Protein AF-A0A7X5KT30-F1 (afdb_monomer)

Sequence (93 aa):
MALELTDVKNFLRCEHDEDDELIKIYMSSAEEYVKSACGDSVNLETAKAKTLLLMLISDYYENRTAYGQGSYSHNITSMITQLRLETEMEVDE

Solvent-accessible surface area (backbone atoms only — not comparable to full-atom values): 5534 Å² total; per-residue (Å²): 123,74,67,55,71,66,61,52,28,61,73,69,69,50,90,64,72,89,53,50,68,60,51,52,50,37,51,51,52,30,54,51,50,51,31,74,71,35,38,88,82,50,70,46,78,39,73,67,40,43,51,50,41,53,54,46,29,47,50,55,66,73,55,77,52,96,85,65,95,60,77,74,56,69,66,59,56,51,51,50,53,50,52,22,54,55,35,53,57,64,72,78,109

Structure (mmCIF, N/CA/C/O backbone):
data_AF-A0A7X5KT30-F1
#
_entry.id   AF-A0A7X5KT30-F1
#
loop_
_atom_site.group_PDB
_atom_site.id
_atom_site.type_symbol
_atom_site.label_atom_id
_atom_site.label_alt_id
_atom_site.label_comp_id
_atom_site.label_asym_id
_atom_site.label_entity_id
_atom_site.label_seq_id
_atom_site.pdbx_PDB_ins_code
_atom_site.Cartn_x
_atom_site.Cartn_y
_atom_site.Cartn_z
_atom_site.occupancy
_atom_site.B_iso_or_equiv
_atom_site.auth_seq_id
_atom_site.auth_comp_id
_atom_site.auth_asym_id
_atom_site.auth_atom_id
_atom_site.pdbx_PDB_model_num
ATOM 1 N N . MET A 1 1 ? 9.111 -4.412 2.970 1.00 64.06 1 MET A N 1
ATOM 2 C CA . MET A 1 1 ? 7.860 -3.728 2.609 1.00 64.06 1 MET A CA 1
ATOM 3 C C . MET A 1 1 ? 8.204 -2.272 2.430 1.00 64.06 1 MET A C 1
ATOM 5 O O . MET A 1 1 ? 9.016 -1.776 3.201 1.00 64.06 1 MET A O 1
ATOM 9 N N . ALA A 1 2 ? 7.640 -1.617 1.424 1.00 80.62 2 ALA A N 1
ATOM 10 C CA . ALA A 1 2 ? 7.936 -0.204 1.166 1.00 80.62 2 ALA A CA 1
ATOM 11 C C . ALA A 1 2 ? 7.275 0.754 2.176 1.00 80.62 2 ALA A C 1
ATOM 13 O O . ALA A 1 2 ? 7.647 1.928 2.279 1.00 80.62 2 ALA A O 1
ATOM 14 N N . LEU A 1 3 ? 6.281 0.250 2.910 1.00 91.06 3 LEU A N 1
ATOM 15 C CA . LEU A 1 3 ? 5.514 0.951 3.933 1.00 91.06 3 LEU A CA 1
ATOM 16 C C . LEU A 1 3 ? 5.557 0.161 5.241 1.00 91.06 3 LEU A C 1
ATOM 18 O O . LEU A 1 3 ? 5.475 -1.069 5.221 1.00 91.06 3 LEU A O 1
ATOM 22 N N . GLU A 1 4 ? 5.615 0.868 6.368 1.00 94.81 4 GLU A N 1
ATOM 23 C CA . GLU A 1 4 ? 5.423 0.267 7.686 1.00 94.81 4 GLU A CA 1
ATOM 24 C C . GLU A 1 4 ? 3.934 0.235 8.050 1.00 94.81 4 GLU A C 1
ATOM 26 O O . GLU A 1 4 ? 3.150 1.087 7.624 1.00 94.81 4 GLU A O 1
ATOM 31 N N . LEU A 1 5 ? 3.531 -0.723 8.893 1.00 94.56 5 LEU A N 1
ATOM 32 C CA . LEU A 1 5 ? 2.138 -0.846 9.345 1.00 94.56 5 LEU A CA 1
ATOM 33 C C . LEU A 1 5 ? 1.621 0.463 9.961 1.00 94.56 5 LEU A C 1
ATOM 35 O O . LEU A 1 5 ? 0.498 0.877 9.687 1.00 94.56 5 LEU A O 1
ATOM 39 N N . THR A 1 6 ? 2.453 1.138 10.755 1.00 94.62 6 THR A N 1
ATOM 40 C CA . THR A 1 6 ? 2.118 2.417 11.391 1.00 94.62 6 THR A CA 1
ATOM 41 C C . THR A 1 6 ? 1.793 3.505 10.366 1.00 94.62 6 THR A C 1
ATOM 43 O O . THR A 1 6 ? 0.848 4.264 10.569 1.00 94.62 6 THR A O 1
ATOM 46 N N . ASP A 1 7 ? 2.522 3.568 9.248 1.00 93.62 7 ASP A N 1
ATOM 47 C CA . ASP A 1 7 ? 2.280 4.560 8.191 1.00 93.62 7 ASP A CA 1
ATOM 48 C C . ASP A 1 7 ? 0.910 4.343 7.546 1.00 93.62 7 ASP A C 1
ATOM 50 O O . ASP A 1 7 ? 0.143 5.284 7.333 1.00 93.62 7 ASP A O 1
ATOM 54 N N . VAL A 1 8 ? 0.580 3.076 7.294 1.00 95.56 8 VAL A N 1
ATOM 55 C CA . VAL A 1 8 ? -0.699 2.670 6.711 1.00 95.56 8 VAL A CA 1
ATOM 56 C C . VAL A 1 8 ? -1.847 2.933 7.683 1.00 95.56 8 VAL A C 1
ATOM 58 O O . VAL A 1 8 ? -2.854 3.518 7.293 1.00 95.56 8 VAL A O 1
ATOM 61 N N . LYS A 1 9 ? -1.694 2.584 8.965 1.00 95.25 9 LYS A N 1
ATOM 62 C CA . LYS A 1 9 ? -2.701 2.860 10.004 1.00 95.25 9 LYS A CA 1
ATOM 63 C C . LYS A 1 9 ? -2.973 4.353 10.156 1.00 95.25 9 LYS A C 1
ATOM 65 O O . LYS A 1 9 ? -4.134 4.755 10.217 1.00 95.25 9 LYS A O 1
ATOM 70 N N . ASN A 1 10 ? -1.924 5.175 10.136 1.00 94.94 10 ASN A N 1
ATOM 71 C CA . ASN A 1 10 ? -2.051 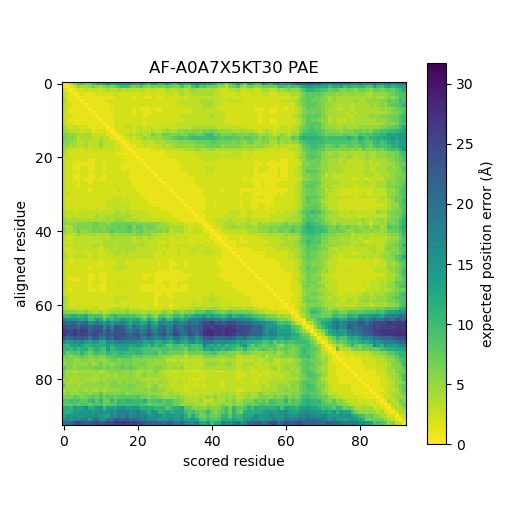6.631 10.164 1.00 94.94 10 ASN A CA 1
ATOM 72 C C . ASN A 1 10 ? -2.830 7.156 8.951 1.00 94.94 10 ASN A C 1
ATOM 74 O O . ASN A 1 10 ? -3.689 8.025 9.100 1.00 94.94 10 ASN A O 1
ATOM 78 N N . PHE A 1 11 ? -2.567 6.611 7.759 1.00 94.81 11 PHE A N 1
ATOM 79 C CA . PHE A 1 11 ? -3.290 6.976 6.541 1.00 94.81 11 PHE A CA 1
ATOM 80 C C . PHE A 1 11 ? -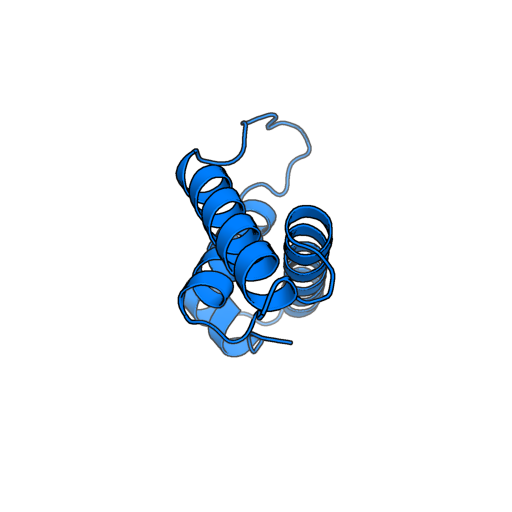4.776 6.590 6.607 1.00 94.81 11 PHE A C 1
ATOM 82 O O . PHE A 1 11 ? -5.638 7.416 6.313 1.00 94.81 11 PHE A O 1
ATOM 89 N N . LEU A 1 12 ? -5.074 5.370 7.067 1.00 93.62 12 LEU A N 1
ATOM 90 C CA . LEU A 1 1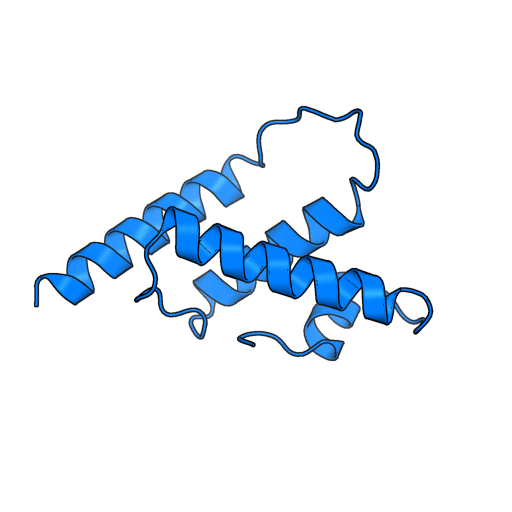2 ? -6.436 4.847 7.238 1.00 93.62 12 LEU A CA 1
ATOM 91 C C . LEU A 1 12 ? -7.181 5.454 8.437 1.00 93.62 12 LEU A C 1
ATOM 93 O O . LEU A 1 12 ? -8.369 5.189 8.613 1.00 93.62 12 LEU A O 1
ATOM 97 N N . ARG A 1 13 ? -6.496 6.243 9.278 1.00 92.94 13 ARG A N 1
ATOM 98 C CA . ARG A 1 13 ? -7.002 6.740 10.570 1.00 92.94 13 ARG A CA 1
ATOM 99 C C . ARG A 1 13 ? -7.497 5.603 11.477 1.00 92.94 13 ARG A C 1
ATOM 101 O O . ARG A 1 13 ? -8.497 5.749 12.175 1.00 92.94 13 ARG A O 1
ATOM 108 N N . CYS A 1 14 ? -6.798 4.468 11.444 1.00 91.81 14 CYS A N 1
ATOM 109 C CA . CYS A 1 14 ? -7.091 3.300 12.267 1.00 91.81 14 CYS A CA 1
ATOM 110 C C . CYS A 1 14 ? -6.244 3.338 13.547 1.00 91.81 14 CYS A C 1
ATOM 112 O O . CYS A 1 14 ? -5.031 3.135 13.507 1.00 91.81 14 CYS A O 1
ATOM 114 N N . GLU A 1 15 ? -6.885 3.609 14.685 1.00 88.06 15 GLU A N 1
ATOM 115 C CA . GLU A 1 15 ? -6.217 3.729 15.992 1.00 88.06 15 GLU A CA 1
ATOM 116 C C . GLU A 1 15 ? -6.152 2.403 16.766 1.00 88.06 15 GLU A C 1
ATOM 118 O O . GLU A 1 15 ? -5.532 2.337 17.825 1.00 88.06 15 GLU A O 1
ATOM 123 N N . HIS A 1 16 ? -6.825 1.356 16.285 1.00 88.50 16 HIS A N 1
ATOM 124 C CA . HIS A 1 16 ? -6.991 0.086 16.996 1.00 88.50 16 HIS A CA 1
ATOM 125 C C . HIS A 1 16 ? -6.175 -1.016 16.320 1.00 88.50 16 HIS A C 1
ATOM 127 O O . HIS A 1 16 ? -5.895 -0.941 15.125 1.00 88.50 16 HIS A O 1
ATOM 133 N N . ASP A 1 17 ? -5.790 -2.043 17.075 1.00 93.25 17 ASP A N 1
ATOM 134 C CA . ASP A 1 17 ? -4.930 -3.129 16.572 1.00 93.25 17 ASP A CA 1
ATOM 135 C C . ASP A 1 17 ? -5.725 -4.340 16.050 1.00 93.25 17 ASP A C 1
ATOM 137 O O . ASP A 1 17 ? -5.149 -5.285 15.518 1.00 93.25 17 ASP A O 1
ATOM 141 N N . GLU A 1 18 ? -7.057 -4.321 16.167 1.00 92.12 18 GLU A N 1
ATOM 142 C CA . GLU A 1 18 ? -7.935 -5.432 15.758 1.00 92.12 18 GLU A CA 1
ATOM 143 C C . GLU A 1 18 ? -7.824 -5.763 14.262 1.00 92.12 18 GLU A C 1
ATOM 145 O O . GLU A 1 18 ? -7.938 -6.923 13.870 1.00 92.12 18 GLU A O 1
ATOM 150 N N . ASP A 1 19 ? -7.558 -4.751 13.435 1.00 90.94 19 ASP A N 1
ATOM 151 C CA . ASP A 1 19 ? -7.432 -4.888 11.984 1.00 90.94 19 ASP A CA 1
ATOM 152 C C . ASP A 1 19 ? -5.968 -5.059 11.517 1.00 90.94 19 ASP A C 1
ATOM 154 O O .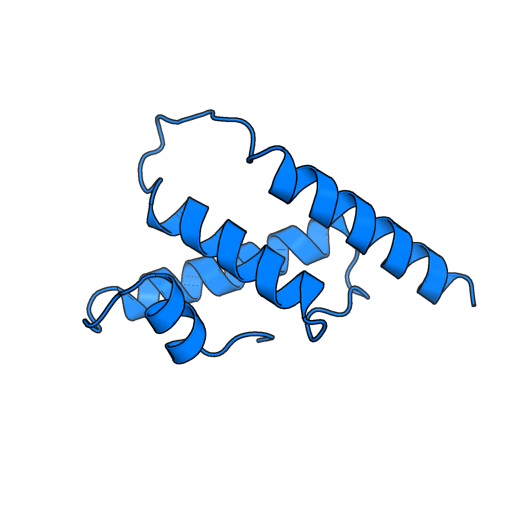 ASP A 1 19 ? -5.717 -5.119 10.315 1.00 90.94 19 ASP A O 1
ATOM 158 N N . ASP A 1 20 ? -4.981 -5.170 12.416 1.00 94.94 20 ASP A N 1
ATOM 159 C CA . ASP A 1 20 ? -3.554 -5.199 12.047 1.00 94.94 20 ASP A CA 1
ATOM 160 C C . ASP A 1 20 ? -3.196 -6.336 11.084 1.00 94.94 20 ASP A C 1
ATOM 162 O O . ASP A 1 20 ? -2.447 -6.140 10.123 1.00 94.94 20 ASP A O 1
ATOM 166 N N . GLU A 1 21 ? -3.714 -7.539 11.332 1.00 94.88 21 GLU A N 1
ATOM 167 C CA . GLU A 1 21 ? -3.474 -8.692 10.459 1.00 94.88 21 GLU A CA 1
ATOM 168 C C . GLU A 1 21 ? -4.117 -8.493 9.085 1.00 94.88 21 GLU A C 1
ATOM 170 O O . GLU A 1 21 ? -3.499 -8.785 8.060 1.00 94.88 21 GLU A O 1
ATOM 175 N N . LEU A 1 22 ? -5.322 -7.924 9.054 1.00 92.88 22 LEU A N 1
ATOM 176 C CA . LEU A 1 22 ? -6.032 -7.624 7.817 1.00 92.88 22 LEU A CA 1
ATOM 177 C C . LEU A 1 22 ? -5.296 -6.555 6.996 1.00 92.88 22 LEU A C 1
ATOM 179 O O . LEU A 1 22 ? -5.107 -6.716 5.791 1.00 92.88 22 LEU A O 1
ATOM 183 N N . ILE A 1 23 ? -4.819 -5.495 7.649 1.00 94.62 23 ILE A N 1
ATOM 184 C CA . ILE A 1 23 ? -4.049 -4.427 7.006 1.00 94.62 23 ILE A CA 1
ATOM 185 C C . ILE A 1 23 ? -2.749 -4.988 6.416 1.00 94.62 23 ILE A C 1
ATOM 187 O O . ILE A 1 23 ? -2.413 -4.660 5.279 1.00 94.62 23 ILE A O 1
ATOM 191 N N . LYS A 1 24 ? -2.048 -5.892 7.115 1.00 95.38 24 LYS A N 1
ATOM 192 C CA . LYS A 1 24 ? -0.841 -6.557 6.581 1.00 95.38 24 LYS A CA 1
ATOM 193 C C . LYS A 1 24 ? -1.123 -7.392 5.330 1.00 95.38 24 LYS A C 1
ATOM 195 O O . LYS A 1 24 ? -0.295 -7.420 4.415 1.00 95.38 24 LYS A O 1
ATOM 200 N N . ILE A 1 25 ? -2.280 -8.055 5.271 1.00 94.69 25 ILE A N 1
ATOM 201 C CA . ILE A 1 25 ? -2.715 -8.786 4.073 1.00 94.69 25 ILE A CA 1
ATOM 202 C C . ILE A 1 25 ? -2.902 -7.802 2.913 1.00 94.69 25 ILE A C 1
ATOM 204 O O . ILE A 1 25 ? -2.337 -8.013 1.844 1.00 94.69 25 ILE A O 1
ATOM 208 N N . TYR A 1 26 ? -3.599 -6.684 3.135 1.00 94.00 26 TYR A N 1
ATOM 209 C CA . TYR A 1 26 ? -3.803 -5.665 2.101 1.00 94.00 26 TYR A CA 1
ATOM 210 C C . TYR A 1 26 ? -2.511 -4.993 1.638 1.00 94.00 26 TYR A C 1
ATOM 212 O O . TYR A 1 26 ? -2.358 -4.747 0.443 1.00 94.00 26 TYR A O 1
ATOM 220 N N . MET A 1 27 ? -1.565 -4.747 2.547 1.00 95.19 27 MET A N 1
ATOM 221 C CA . MET A 1 27 ? -0.228 -4.262 2.195 1.00 95.19 27 MET A CA 1
ATOM 222 C C . MET A 1 27 ? 0.466 -5.224 1.227 1.00 95.19 27 MET A C 1
ATOM 224 O O . MET A 1 27 ? 0.960 -4.800 0.184 1.00 95.19 27 MET A O 1
ATOM 228 N N . SER A 1 28 ? 0.438 -6.523 1.535 1.00 94.62 28 SER A N 1
ATOM 229 C CA . SER A 1 28 ? 1.051 -7.556 0.692 1.00 94.62 28 SER A CA 1
ATOM 230 C C . SER A 1 28 ? 0.362 -7.645 -0.674 1.00 94.62 28 SER A C 1
ATOM 232 O O . SER A 1 28 ? 1.029 -7.609 -1.705 1.00 94.62 28 SER A O 1
ATOM 234 N N . SER A 1 29 ? -0.975 -7.660 -0.701 1.00 93.19 29 SER A N 1
ATOM 235 C CA . SER A 1 29 ? -1.747 -7.683 -1.949 1.00 93.19 29 SER A CA 1
ATOM 236 C C . SER A 1 29 ? -1.523 -6.439 -2.816 1.00 93.19 29 SER A C 1
ATOM 238 O O . SER A 1 29 ? -1.502 -6.542 -4.041 1.00 93.19 29 SER A O 1
ATOM 240 N N . ALA A 1 30 ? -1.343 -5.260 -2.214 1.00 93.19 30 ALA A N 1
ATOM 241 C CA . ALA A 1 30 ? -1.033 -4.038 -2.951 1.00 93.19 30 ALA A CA 1
ATOM 242 C C . ALA A 1 30 ? 0.365 -4.09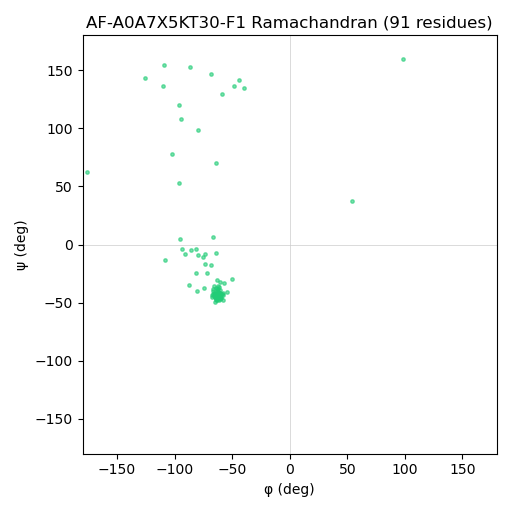6 -3.591 1.00 93.19 30 ALA A C 1
ATOM 244 O O . ALA A 1 30 ? 0.505 -3.746 -4.763 1.00 93.19 30 ALA A O 1
ATOM 245 N N . GLU A 1 31 ? 1.384 -4.575 -2.866 1.00 93.62 31 GLU A N 1
ATOM 246 C CA . GLU A 1 31 ? 2.736 -4.749 -3.417 1.00 93.62 31 GLU A CA 1
ATOM 247 C C . GLU A 1 31 ? 2.754 -5.759 -4.576 1.00 93.62 31 GLU A C 1
ATOM 249 O O . GLU A 1 31 ? 3.341 -5.483 -5.625 1.00 93.62 31 GLU A O 1
ATOM 254 N N . GLU A 1 32 ? 2.083 -6.903 -4.415 1.00 92.81 32 GLU A N 1
ATOM 255 C CA . GLU A 1 32 ? 1.958 -7.920 -5.466 1.00 92.81 32 GLU A CA 1
ATOM 256 C C . GLU A 1 32 ? 1.243 -7.380 -6.707 1.00 92.81 32 GLU A C 1
ATOM 258 O O . GLU A 1 32 ? 1.688 -7.620 -7.829 1.00 92.81 32 GLU A O 1
ATOM 263 N N . TYR A 1 33 ? 0.175 -6.599 -6.526 1.00 91.81 33 TYR A N 1
ATOM 264 C CA . TYR A 1 33 ? -0.552 -5.995 -7.639 1.00 91.81 33 TYR A CA 1
ATOM 265 C C . TYR A 1 33 ? 0.322 -5.019 -8.439 1.00 91.81 33 TYR A C 1
ATOM 267 O O . TYR A 1 33 ? 0.351 -5.079 -9.669 1.00 91.81 33 TYR A O 1
ATOM 275 N N . VAL A 1 34 ? 1.083 -4.152 -7.758 1.00 91.69 34 VAL A N 1
ATOM 276 C CA . VAL A 1 34 ? 1.984 -3.201 -8.430 1.00 91.69 34 VAL A CA 1
ATOM 277 C C . VAL A 1 34 ? 3.096 -3.933 -9.180 1.00 91.69 34 VAL A C 1
ATOM 279 O O . VAL A 1 34 ? 3.345 -3.604 -10.339 1.00 91.69 34 VAL A O 1
ATOM 282 N N . LYS A 1 35 ? 3.713 -4.958 -8.577 1.00 92.06 35 LYS A N 1
ATOM 283 C CA . LYS A 1 35 ? 4.731 -5.790 -9.246 1.00 92.06 35 LYS A CA 1
ATOM 284 C C . LYS A 1 35 ? 4.163 -6.546 -10.441 1.00 92.06 35 LYS A C 1
ATOM 286 O O . LYS A 1 35 ? 4.766 -6.546 -11.507 1.00 92.06 35 LYS A O 1
ATOM 291 N N . SER A 1 36 ? 2.966 -7.115 -10.318 1.00 90.06 36 SER A N 1
ATOM 292 C CA . SER A 1 36 ? 2.305 -7.784 -11.442 1.00 90.06 36 SER A CA 1
ATOM 293 C C . SER A 1 36 ? 1.982 -6.823 -12.590 1.00 90.06 36 SER A C 1
ATOM 295 O O . SER A 1 36 ? 1.935 -7.258 -13.740 1.00 90.06 36 SER A O 1
ATOM 297 N N . ALA A 1 37 ? 1.723 -5.544 -12.301 1.00 88.88 37 ALA A N 1
ATOM 298 C CA . ALA A 1 37 ? 1.381 -4.546 -13.309 1.00 88.88 37 ALA A CA 1
ATOM 299 C C . ALA A 1 37 ? 2.606 -3.860 -13.943 1.00 88.88 37 ALA A C 1
ATOM 301 O O . ALA A 1 37 ? 2.556 -3.516 -15.124 1.00 88.88 37 ALA A O 1
ATOM 302 N N . CYS A 1 38 ? 3.678 -3.644 -13.173 1.00 89.62 38 CYS A N 1
ATOM 303 C CA . CYS A 1 38 ? 4.859 -2.872 -13.584 1.00 89.62 38 CYS A CA 1
ATOM 304 C C . CYS A 1 38 ? 6.111 -3.733 -13.830 1.00 89.62 38 CYS A C 1
ATOM 306 O O . CYS A 1 38 ? 7.066 -3.245 -14.422 1.00 89.62 38 CYS A O 1
ATOM 308 N N . GLY A 1 39 ? 6.108 -4.996 -13.400 1.00 88.25 39 GLY A N 1
ATOM 309 C CA . GLY A 1 39 ? 7.273 -5.882 -13.384 1.00 88.25 39 GLY A CA 1
ATOM 310 C C . GLY A 1 39 ? 7.945 -5.960 -12.008 1.00 88.25 39 GLY A C 1
ATOM 311 O O . GLY A 1 39 ? 7.793 -5.076 -11.165 1.00 88.25 39 GLY A O 1
ATOM 312 N N . ASP A 1 40 ? 8.717 -7.027 -11.781 1.00 86.62 40 ASP A N 1
ATOM 313 C CA . ASP A 1 40 ? 9.397 -7.288 -10.500 1.00 86.62 40 ASP A CA 1
ATOM 314 C C . ASP A 1 40 ? 10.524 -6.289 -10.179 1.00 86.62 40 ASP A C 1
ATOM 316 O O . ASP A 1 40 ? 10.934 -6.178 -9.024 1.00 86.62 40 ASP A O 1
ATOM 320 N N . SER A 1 41 ? 11.017 -5.553 -11.181 1.00 87.12 41 SER A N 1
ATOM 321 C CA . SER A 1 41 ? 12.055 -4.524 -11.037 1.00 87.12 41 SER A CA 1
ATOM 322 C C . SER A 1 41 ? 11.527 -3.171 -10.551 1.00 87.12 41 SER A C 1
ATOM 324 O O . SER A 1 41 ? 12.327 -2.268 -10.318 1.00 87.12 41 SER A O 1
ATOM 326 N N . VAL A 1 42 ? 10.209 -3.009 -10.380 1.00 89.56 42 VAL A N 1
ATOM 327 C CA . VAL A 1 42 ? 9.614 -1.730 -9.968 1.00 89.56 42 VAL A CA 1
ATOM 328 C C . VAL A 1 42 ? 10.155 -1.256 -8.614 1.00 89.56 42 VAL A C 1
ATOM 330 O O . VAL A 1 42 ? 10.125 -1.973 -7.608 1.00 89.56 42 VAL A O 1
ATOM 333 N N . ASN A 1 43 ? 10.608 -0.002 -8.562 1.00 90.06 43 ASN A N 1
ATOM 334 C CA . ASN A 1 43 ? 11.089 0.610 -7.329 1.00 90.06 43 ASN A CA 1
ATOM 335 C C . ASN A 1 43 ? 9.925 1.098 -6.445 1.00 90.06 43 ASN A C 1
ATOM 337 O O . ASN A 1 43 ? 9.393 2.204 -6.609 1.00 90.06 43 ASN A O 1
ATOM 341 N N . LEU A 1 44 ? 9.563 0.280 -5.454 1.00 91.50 44 LEU A N 1
ATOM 342 C CA . LEU A 1 44 ? 8.493 0.589 -4.502 1.00 91.50 44 LEU A CA 1
ATOM 343 C C . LEU A 1 44 ? 8.878 1.633 -3.437 1.00 91.50 44 LEU A C 1
ATOM 345 O O . LEU A 1 44 ? 7.999 2.154 -2.754 1.00 91.50 44 LEU A O 1
ATOM 349 N N . GLU A 1 45 ? 10.159 1.994 -3.311 1.00 90.75 45 GLU A N 1
ATOM 350 C CA . GLU A 1 45 ? 10.625 2.968 -2.314 1.00 90.75 45 GLU A CA 1
ATOM 351 C C . GLU A 1 45 ? 10.391 4.428 -2.732 1.00 90.75 45 GLU A C 1
ATOM 353 O O . GLU A 1 45 ? 10.557 5.351 -1.929 1.00 90.75 45 GLU A O 1
ATOM 358 N N . THR A 1 46 ? 9.977 4.666 -3.977 1.00 90.75 46 THR A N 1
ATOM 359 C CA . THR A 1 46 ? 9.677 6.016 -4.461 1.00 90.75 46 THR A CA 1
ATOM 360 C C . THR A 1 46 ? 8.426 6.584 -3.786 1.00 90.75 46 THR A C 1
ATOM 362 O O . THR A 1 46 ? 7.459 5.875 -3.506 1.00 90.75 46 THR A O 1
ATOM 365 N N . ALA A 1 47 ? 8.387 7.904 -3.571 1.00 91.69 47 ALA A N 1
ATOM 366 C CA . ALA A 1 47 ? 7.213 8.571 -2.996 1.00 91.69 47 ALA A CA 1
ATOM 367 C C . ALA A 1 47 ? 5.932 8.324 -3.821 1.00 91.69 47 ALA A C 1
ATOM 369 O O . ALA A 1 47 ? 4.838 8.199 -3.263 1.00 91.69 47 ALA A O 1
ATOM 370 N N . LYS A 1 48 ? 6.075 8.208 -5.150 1.00 90.38 48 LYS A N 1
ATOM 371 C CA . LYS A 1 48 ? 4.980 7.875 -6.069 1.00 90.38 48 LYS A CA 1
ATOM 372 C C . LYS A 1 48 ? 4.456 6.459 -5.814 1.00 90.38 48 LYS A C 1
ATOM 374 O O . LYS A 1 48 ? 3.249 6.298 -5.637 1.00 90.38 48 LYS A O 1
ATOM 379 N N . ALA A 1 49 ? 5.341 5.463 -5.740 1.00 92.38 49 ALA A N 1
ATOM 380 C CA . ALA A 1 49 ? 4.951 4.085 -5.458 1.00 92.38 49 ALA A CA 1
ATOM 381 C C . ALA A 1 49 ? 4.327 3.939 -4.064 1.00 92.38 49 ALA A C 1
ATOM 383 O O . ALA A 1 49 ? 3.254 3.357 -3.940 1.00 92.38 49 ALA A O 1
ATOM 384 N N . LYS A 1 50 ? 4.909 4.564 -3.033 1.00 94.38 50 LYS A N 1
ATOM 385 C CA . LYS A 1 50 ? 4.337 4.581 -1.674 1.00 94.38 50 LYS A CA 1
ATOM 386 C C . LYS A 1 50 ? 2.926 5.168 -1.647 1.00 94.38 50 LYS A C 1
ATOM 388 O O . LYS A 1 50 ? 2.036 4.605 -1.018 1.00 94.38 50 LYS A O 1
ATOM 393 N N . THR A 1 51 ? 2.693 6.253 -2.387 1.00 94.06 51 THR A N 1
ATOM 394 C CA . THR A 1 51 ? 1.359 6.865 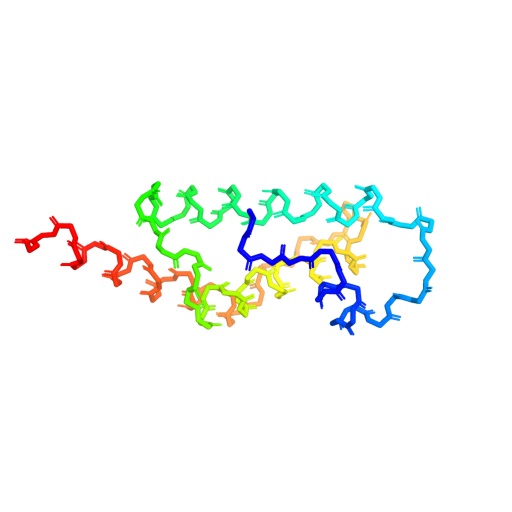-2.502 1.00 94.06 51 THR A CA 1
ATOM 395 C C . THR A 1 51 ? 0.370 5.936 -3.212 1.00 94.06 51 THR A C 1
ATOM 397 O O . THR A 1 51 ? -0.769 5.803 -2.768 1.00 94.06 51 THR A O 1
ATOM 400 N N . LEU A 1 52 ? 0.795 5.262 -4.288 1.00 93.44 52 LEU A N 1
ATOM 401 C CA . LEU A 1 52 ? -0.028 4.269 -4.984 1.00 93.44 52 LEU A CA 1
ATOM 402 C C . LEU A 1 52 ? -0.426 3.109 -4.066 1.00 93.44 52 LEU A C 1
ATOM 404 O O . LEU A 1 52 ? -1.598 2.741 -4.025 1.00 93.44 52 LEU A O 1
ATOM 408 N N . LEU A 1 53 ? 0.535 2.567 -3.316 1.00 94.62 53 LEU A N 1
ATOM 409 C CA . LEU A 1 53 ? 0.293 1.489 -2.360 1.00 94.62 53 LEU A CA 1
ATOM 410 C C . LEU A 1 53 ? -0.723 1.916 -1.294 1.00 94.62 53 LEU A C 1
ATOM 412 O O . LEU A 1 53 ? -1.680 1.186 -1.056 1.00 94.62 53 LEU A O 1
ATOM 416 N N . LEU A 1 54 ? -0.588 3.117 -0.719 1.00 95.00 54 LEU A N 1
ATOM 417 C CA . LEU A 1 54 ? -1.553 3.648 0.255 1.00 95.00 54 LEU A CA 1
ATOM 418 C C . LEU A 1 54 ? -2.971 3.762 -0.322 1.00 95.00 54 LEU A C 1
ATOM 420 O O . LEU A 1 54 ? -3.931 3.378 0.344 1.00 95.00 54 LEU A O 1
ATOM 424 N N . MET A 1 55 ? -3.116 4.235 -1.565 1.00 92.62 55 MET A N 1
ATOM 425 C CA . MET A 1 55 ? -4.428 4.319 -2.220 1.00 92.62 55 MET A CA 1
ATOM 426 C C . MET A 1 55 ? -5.058 2.944 -2.459 1.00 92.62 55 MET A C 1
ATOM 428 O O . MET A 1 55 ? -6.253 2.785 -2.230 1.00 92.62 55 MET A O 1
ATOM 432 N N . LEU A 1 56 ? -4.271 1.952 -2.888 1.00 92.06 56 LEU A N 1
ATOM 433 C CA . LEU A 1 56 ? -4.751 0.578 -3.077 1.00 92.06 56 LEU A CA 1
ATOM 434 C C . LEU A 1 56 ? -5.176 -0.059 -1.752 1.00 92.06 56 LEU A C 1
ATOM 436 O O . LEU A 1 56 ? -6.243 -0.657 -1.670 1.00 92.06 56 LEU A O 1
ATOM 440 N N . ILE A 1 57 ? -4.366 0.100 -0.703 1.00 93.12 57 ILE A N 1
ATOM 441 C CA . ILE A 1 57 ? -4.680 -0.439 0.624 1.00 93.12 57 ILE A CA 1
ATOM 442 C C . ILE A 1 57 ? -5.960 0.196 1.175 1.00 93.12 57 ILE A C 1
ATOM 444 O O . ILE A 1 57 ? -6.795 -0.510 1.733 1.00 93.12 57 ILE A O 1
ATOM 448 N N . SER A 1 58 ? -6.138 1.506 0.991 1.00 91.94 58 SER A N 1
ATOM 449 C CA . SER A 1 58 ? -7.371 2.207 1.365 1.00 91.94 58 SER A CA 1
ATOM 450 C C . SER A 1 58 ? -8.583 1.656 0.636 1.00 91.94 58 SER A C 1
ATOM 452 O O . SER A 1 58 ? -9.594 1.381 1.273 1.00 91.94 58 SER A O 1
ATOM 454 N N . ASP A 1 59 ? -8.464 1.429 -0.671 1.00 88.75 59 ASP A N 1
ATOM 455 C CA . ASP A 1 59 ? -9.543 0.859 -1.473 1.00 88.75 59 ASP A CA 1
ATOM 456 C C . ASP A 1 59 ? -9.933 -0.542 -0.973 1.00 88.75 59 ASP A C 1
ATOM 458 O O . ASP A 1 59 ? -11.109 -0.804 -0.731 1.00 88.75 59 ASP A O 1
ATOM 462 N N . TYR A 1 60 ? -8.954 -1.412 -0.698 1.00 88.69 60 TYR A N 1
ATOM 463 C CA . TYR A 1 60 ? -9.199 -2.740 -0.117 1.00 88.69 60 TYR A CA 1
ATOM 464 C C . TYR A 1 60 ? -9.824 -2.676 1.281 1.00 88.69 60 TYR A C 1
ATOM 466 O O . TYR A 1 60 ? -10.685 -3.488 1.631 1.00 88.69 60 TYR A O 1
ATOM 474 N N . TYR A 1 61 ? -9.391 -1.713 2.091 1.00 90.06 61 TYR A N 1
ATOM 475 C CA . TYR A 1 61 ? -9.841 -1.565 3.467 1.00 90.06 61 TYR A CA 1
ATOM 476 C C . TYR A 1 61 ? -11.257 -0.996 3.579 1.00 90.06 61 TYR A C 1
ATOM 478 O O . TYR A 1 61 ? -12.009 -1.432 4.453 1.00 90.06 61 TYR A O 1
ATOM 486 N N . GLU A 1 62 ? -11.624 -0.053 2.710 1.00 86.62 62 GLU A N 1
ATOM 487 C CA . GLU A 1 62 ? -12.948 0.574 2.667 1.00 86.62 62 GLU A CA 1
ATOM 488 C C . GLU A 1 62 ? -13.970 -0.311 1.938 1.00 86.62 62 GLU A C 1
ATOM 490 O O . GLU A 1 62 ? -15.102 -0.469 2.401 1.00 86.62 62 GLU A O 1
ATOM 495 N N . ASN A 1 63 ? -13.569 -0.969 0.847 1.00 84.06 63 ASN A N 1
ATOM 496 C CA . ASN A 1 63 ? -14.452 -1.779 0.009 1.00 84.06 63 ASN A CA 1
ATOM 497 C C . ASN A 1 63 ? -14.394 -3.274 0.371 1.00 84.06 63 ASN A C 1
ATOM 499 O O . ASN A 1 63 ? -14.246 -4.135 -0.494 1.00 84.06 63 ASN A O 1
ATOM 503 N N . ARG A 1 64 ? -14.596 -3.617 1.654 1.00 72.56 64 ARG A N 1
ATOM 504 C CA . ARG A 1 64 ? -14.569 -5.016 2.162 1.00 72.56 64 ARG A CA 1
ATOM 505 C C . ARG A 1 64 ? -15.708 -5.918 1.650 1.00 72.56 64 ARG A C 1
ATOM 507 O O . ARG A 1 64 ? -15.875 -7.036 2.135 1.00 72.56 64 ARG A O 1
ATOM 514 N N . THR A 1 65 ? -16.536 -5.454 0.714 1.00 61.06 65 THR A N 1
ATOM 515 C CA . THR A 1 65 ? -17.669 -6.222 0.178 1.00 61.06 65 THR A CA 1
ATOM 516 C C . THR A 1 65 ? -17.412 -6.631 -1.266 1.00 61.06 65 THR A C 1
ATOM 518 O O . THR A 1 65 ? -17.006 -5.821 -2.089 1.00 61.06 65 THR A O 1
ATOM 521 N N . ALA A 1 66 ? -17.727 -7.883 -1.609 1.00 55.62 66 ALA A N 1
ATOM 522 C CA . ALA A 1 66 ? -17.641 -8.395 -2.982 1.00 55.62 66 ALA A CA 1
ATOM 523 C C . ALA A 1 66 ? -18.607 -7.698 -3.973 1.00 55.62 66 ALA A C 1
ATOM 525 O O . ALA A 1 66 ? -18.548 -7.947 -5.176 1.00 55.62 66 ALA A O 1
ATOM 526 N N . TYR A 1 67 ? -19.504 -6.832 -3.483 1.00 44.34 67 TYR A N 1
ATOM 527 C CA . TYR A 1 67 ? -20.475 -6.083 -4.279 1.00 44.34 67 TYR A CA 1
ATOM 528 C C . TYR A 1 67 ? -20.016 -4.640 -4.466 1.00 44.34 67 TYR A C 1
ATOM 530 O O . TYR A 1 67 ? -20.506 -3.710 -3.836 1.00 44.34 67 TYR A O 1
ATOM 538 N N . GLY A 1 68 ? -19.072 -4.477 -5.383 1.00 47.25 68 GLY A N 1
ATOM 539 C CA . GLY A 1 68 ? -18.561 -3.177 -5.781 1.00 47.25 68 GLY A CA 1
ATOM 540 C C . GLY A 1 68 ? -17.568 -3.326 -6.915 1.00 47.25 68 GLY A C 1
ATOM 541 O O . GLY A 1 68 ? -16.403 -3.001 -6.759 1.00 47.25 68 GLY A O 1
ATOM 542 N N . GLN A 1 69 ? -18.024 -3.843 -8.059 1.00 54.72 69 GLN A N 1
ATOM 543 C CA . GLN A 1 69 ? -17.337 -3.685 -9.344 1.00 54.72 69 GLN A CA 1
ATOM 544 C C . GLN A 1 69 ? -17.329 -2.193 -9.721 1.00 54.72 69 GLN A C 1
ATOM 546 O O . GLN A 1 69 ? -18.057 -1.748 -10.604 1.00 54.72 69 GLN A O 1
ATOM 551 N N . GLY A 1 70 ? -16.556 -1.394 -8.998 1.00 53.09 70 GLY A N 1
ATOM 552 C CA . GLY A 1 70 ? -16.126 -0.084 -9.435 1.00 53.09 70 GLY A CA 1
ATOM 553 C C . GLY A 1 70 ? -14.746 -0.275 -10.026 1.00 53.09 70 GLY A C 1
ATOM 554 O O . GLY A 1 70 ? -13.852 -0.755 -9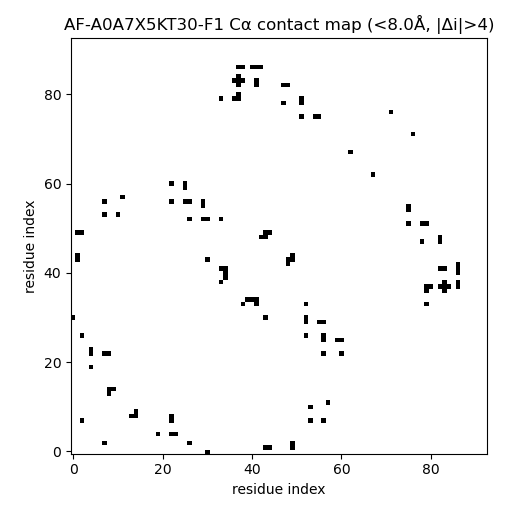.339 1.00 53.09 70 GLY A O 1
ATOM 555 N N . SER A 1 71 ? -14.568 0.0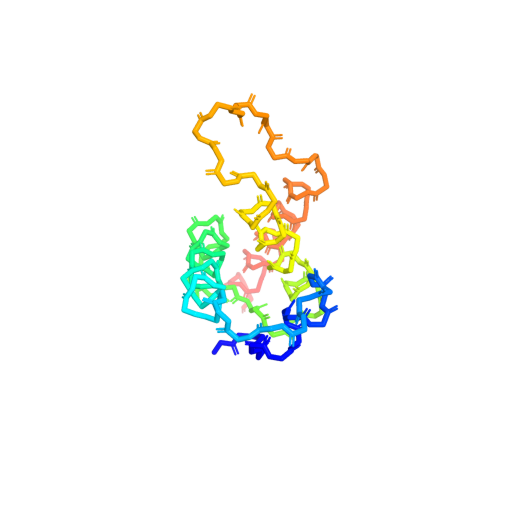55 -11.303 1.00 59.50 71 SER A N 1
ATOM 556 C CA . SER A 1 71 ? -13.233 0.283 -11.859 1.00 59.50 71 SER A CA 1
ATOM 557 C C . SER A 1 71 ? -12.390 1.041 -10.831 1.00 59.50 71 SER A C 1
ATOM 559 O O . SER A 1 71 ? -12.893 2.022 -10.274 1.00 59.50 71 SER A O 1
ATOM 561 N N . TYR A 1 72 ? -11.138 0.622 -10.602 1.00 67.38 72 TYR A N 1
ATOM 562 C CA . TYR A 1 72 ? -10.202 1.414 -9.803 1.00 67.38 72 TYR A CA 1
ATOM 563 C C . TYR A 1 72 ? -10.298 2.880 -10.227 1.00 67.38 72 TYR A C 1
ATOM 565 O O . TYR A 1 72 ? -10.470 3.177 -11.420 1.00 67.38 72 TYR A O 1
ATOM 573 N N . SER A 1 73 ? -10.211 3.788 -9.253 1.00 74.06 73 SER A N 1
ATOM 574 C CA . SER A 1 73 ? -10.211 5.222 -9.535 1.00 74.06 73 SER A CA 1
ATOM 575 C C . SER A 1 73 ? -9.214 5.521 -10.655 1.00 74.06 73 SER A C 1
ATOM 577 O O . SER A 1 73 ? -8.097 5.003 -10.647 1.00 74.06 73 SER A O 1
ATOM 579 N N . HIS A 1 74 ? -9.602 6.370 -11.612 1.00 79.62 74 HIS A N 1
ATOM 580 C CA . HIS A 1 74 ? -8.770 6.724 -12.768 1.00 79.62 74 HIS A CA 1
ATOM 581 C C . HIS A 1 74 ? -7.348 7.158 -12.363 1.00 79.62 74 HIS A C 1
ATOM 583 O O . HIS A 1 74 ? -6.379 6.918 -13.084 1.00 79.62 74 HIS A O 1
ATOM 589 N N . ASN A 1 75 ? -7.216 7.732 -11.167 1.00 80.19 75 ASN A N 1
ATOM 590 C CA . ASN A 1 75 ? -5.946 8.139 -10.578 1.00 80.19 75 ASN A CA 1
ATOM 591 C C . ASN A 1 75 ? -5.007 6.945 -10.316 1.00 80.19 75 ASN A C 1
ATOM 593 O O . ASN A 1 75 ? -3.825 7.025 -10.644 1.00 80.19 75 ASN A O 1
ATOM 597 N N . ILE A 1 76 ? -5.531 5.827 -9.796 1.00 83.94 76 ILE A N 1
ATOM 598 C CA . ILE A 1 76 ? -4.774 4.588 -9.541 1.00 83.94 76 ILE A CA 1
ATOM 599 C C . ILE A 1 76 ? -4.275 4.012 -10.871 1.00 83.94 76 ILE A C 1
ATOM 601 O O . ILE A 1 76 ? -3.087 3.729 -11.017 1.00 83.94 76 ILE A O 1
ATOM 605 N N . THR A 1 77 ? -5.152 3.911 -11.875 1.00 85.31 77 THR A N 1
ATOM 606 C CA . THR A 1 77 ? -4.78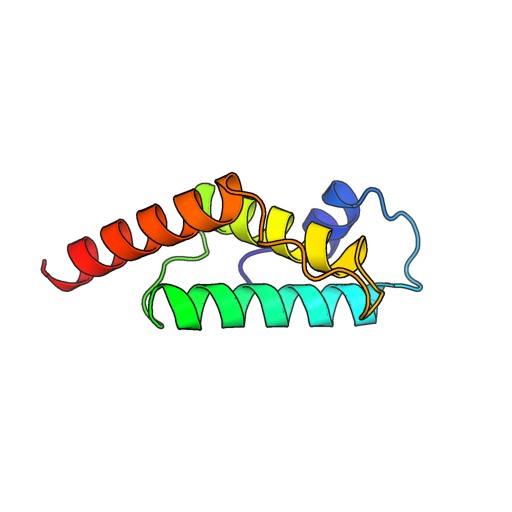8 3.395 -13.206 1.00 85.31 77 THR A CA 1
ATOM 607 C C . THR A 1 77 ? -3.728 4.262 -13.895 1.00 85.31 77 THR A C 1
ATOM 609 O O . THR A 1 77 ? -2.772 3.737 -14.471 1.00 85.31 77 THR A O 1
ATOM 612 N N . SER A 1 78 ? -3.864 5.589 -13.817 1.00 88.19 78 SER A N 1
ATOM 613 C CA . SER A 1 78 ? -2.888 6.530 -14.378 1.00 88.19 78 SER A CA 1
ATOM 614 C C . SER A 1 78 ? -1.523 6.406 -13.694 1.00 88.19 78 SER A C 1
ATOM 616 O O . SER A 1 78 ? -0.500 6.331 -14.374 1.00 88.19 78 SER A O 1
ATOM 618 N N . MET A 1 79 ? -1.488 6.306 -12.361 1.00 88.00 79 MET A N 1
ATOM 619 C CA . MET A 1 79 ? -0.234 6.159 -11.615 1.00 88.00 79 MET A CA 1
ATOM 620 C C . MET A 1 79 ? 0.476 4.833 -11.883 1.00 88.00 79 MET A C 1
ATOM 622 O O . MET A 1 79 ? 1.695 4.836 -12.024 1.00 88.00 79 MET A O 1
ATOM 626 N N . ILE A 1 80 ? -0.261 3.726 -12.017 1.00 89.31 80 ILE A N 1
ATOM 627 C CA . ILE A 1 80 ? 0.313 2.431 -12.421 1.00 89.31 80 ILE A CA 1
ATOM 628 C C . ILE A 1 80 ? 0.943 2.533 -13.807 1.00 89.31 80 ILE A C 1
ATOM 630 O O . ILE A 1 80 ? 2.065 2.085 -14.011 1.00 89.31 80 ILE A O 1
ATOM 634 N N . THR A 1 81 ? 0.241 3.160 -14.754 1.00 89.25 81 THR A N 1
ATOM 635 C CA . THR A 1 81 ? 0.749 3.327 -16.123 1.00 89.25 81 THR A CA 1
ATOM 636 C C . THR A 1 81 ? 2.049 4.131 -16.132 1.00 89.25 81 THR A C 1
ATOM 638 O O . THR A 1 81 ? 2.997 3.754 -16.811 1.00 89.25 81 THR A O 1
ATOM 641 N N . GLN A 1 82 ? 2.123 5.211 -15.348 1.00 88.31 82 GLN A N 1
ATOM 642 C CA . GLN A 1 82 ? 3.345 6.008 -15.222 1.00 88.31 82 GLN A CA 1
ATOM 643 C C . GLN A 1 82 ? 4.498 5.210 -14.605 1.00 88.31 82 GLN A C 1
ATOM 645 O O . GLN A 1 82 ? 5.592 5.231 -15.155 1.00 88.31 82 GLN A O 1
ATOM 650 N N . LEU A 1 83 ? 4.255 4.487 -13.505 1.00 89.25 83 LEU A N 1
ATOM 651 C CA . LEU A 1 83 ? 5.286 3.670 -12.851 1.00 89.25 83 LEU A CA 1
ATOM 652 C C . LEU A 1 83 ? 5.808 2.567 -13.766 1.00 89.25 83 LEU A C 1
ATOM 654 O O . LEU A 1 83 ? 7.005 2.293 -13.785 1.00 89.25 83 LEU A O 1
ATOM 658 N N . ARG A 1 84 ? 4.921 1.953 -14.548 1.00 88.56 84 ARG A N 1
ATOM 659 C CA . ARG A 1 84 ? 5.305 0.955 -15.539 1.00 88.56 84 ARG A CA 1
ATOM 660 C C . ARG A 1 84 ? 6.236 1.545 -16.599 1.00 88.56 84 ARG A C 1
ATOM 662 O O . ARG A 1 84 ? 7.270 0.951 -16.866 1.00 88.56 84 ARG A O 1
ATOM 669 N N . LEU A 1 85 ? 5.898 2.706 -17.162 1.00 88.75 85 LEU A N 1
ATOM 670 C CA . LEU A 1 85 ? 6.742 3.374 -18.161 1.00 88.75 85 LEU A CA 1
ATOM 671 C C . LEU A 1 85 ? 8.109 3.765 -17.584 1.00 88.75 85 LEU A C 1
ATOM 673 O O . LEU A 1 85 ? 9.122 3.567 -18.241 1.00 88.75 85 LEU A O 1
ATOM 677 N N . GLU A 1 86 ? 8.141 4.280 -16.353 1.00 86.75 86 GLU A N 1
ATOM 678 C CA . GLU A 1 86 ? 9.389 4.598 -15.643 1.00 86.75 86 GLU A CA 1
ATOM 679 C C . GLU A 1 86 ? 10.250 3.340 -15.437 1.00 86.75 86 GLU A C 1
ATOM 681 O O . GLU A 1 86 ? 11.448 3.367 -15.698 1.00 86.75 86 GLU A O 1
ATOM 686 N N . THR A 1 87 ? 9.628 2.220 -15.055 1.00 83.31 87 THR A N 1
ATOM 687 C CA . THR A 1 87 ? 10.322 0.936 -14.853 1.00 83.31 87 THR A CA 1
ATOM 688 C C . THR A 1 87 ? 10.870 0.372 -16.166 1.00 83.31 87 THR A C 1
ATOM 690 O O . THR A 1 87 ? 11.991 -0.121 -16.196 1.00 83.31 87 THR A O 1
ATOM 693 N N . GLU A 1 88 ? 10.104 0.440 -17.258 1.00 81.81 88 GLU A N 1
ATOM 694 C CA . GLU A 1 88 ? 10.549 -0.011 -18.586 1.00 81.81 88 GLU A CA 1
ATOM 695 C C . GLU A 1 88 ? 11.742 0.827 -19.087 1.00 81.81 88 GLU A C 1
ATOM 697 O O . GLU A 1 88 ? 12.709 0.265 -19.593 1.00 81.81 88 GLU A O 1
ATOM 702 N N . MET A 1 89 ? 11.731 2.148 -18.867 1.00 73.81 89 MET A N 1
ATOM 703 C CA . MET A 1 89 ? 12.847 3.032 -19.229 1.00 73.81 89 MET A CA 1
ATOM 704 C C . MET A 1 89 ? 14.132 2.755 -18.435 1.00 73.81 89 MET A C 1
ATOM 706 O O . MET A 1 89 ? 15.213 2.876 -18.998 1.00 73.81 89 MET A O 1
ATOM 710 N N . GLU A 1 90 ? 14.031 2.382 -17.155 1.00 69.50 90 GLU A N 1
ATOM 711 C CA . GLU A 1 90 ? 15.197 2.020 -16.331 1.00 69.50 90 GLU A CA 1
ATOM 712 C C . GLU A 1 90 ? 15.819 0.666 -16.722 1.00 69.50 90 GLU A C 1
ATOM 714 O O . GLU A 1 90 ? 16.994 0.439 -16.453 1.00 69.50 90 GLU A O 1
ATOM 719 N N . VAL A 1 91 ? 15.054 -0.248 -17.332 1.00 63.81 91 VAL A N 1
ATOM 720 C CA . VAL A 1 91 ? 15.555 -1.568 -17.771 1.00 63.81 91 VAL A CA 1
ATOM 721 C C . VAL A 1 91 ? 16.279 -1.494 -19.122 1.00 63.81 91 VAL A C 1
ATOM 723 O O . VAL A 1 91 ? 17.123 -2.346 -19.405 1.00 63.81 91 VAL A O 1
ATOM 726 N N . ASP A 1 92 ? 15.960 -0.494 -19.945 1.00 61.50 92 ASP A N 1
ATOM 727 C CA . ASP A 1 92 ? 16.562 -0.281 -21.267 1.00 61.50 92 ASP A CA 1
ATOM 728 C C . ASP A 1 92 ? 17.887 0.529 -21.232 1.00 61.50 92 ASP A C 1
ATOM 730 O O . ASP A 1 92 ? 18.527 0.678 -22.280 1.00 61.50 92 ASP A O 1
ATOM 734 N N . GLU A 1 93 ? 18.318 1.030 -20.063 1.00 52.62 93 GLU A N 1
ATOM 735 C CA . GLU A 1 93 ? 19.628 1.687 -19.822 1.00 52.62 93 GLU A CA 1
ATOM 736 C C . GLU A 1 93 ? 20.716 0.716 -19.321 1.00 52.62 93 GLU A C 1
ATOM 738 O O . GLU A 1 93 ? 21.873 0.846 -19.797 1.00 52.62 93 GLU A O 1
#

Radius of gyration: 13.73 Å; Cα contacts (8 Å, |Δi|>4): 67; chains: 1; bounding box: 40×17×38 Å

Foldseek 3Di:
DLDDLVRLCVLLVPPDCPCSVVLVVLLVVLVVVLCVLQNPQQDCNDPLNVVLSSLSSNCCVVCVDPPDPDDRDPVSVVSSVVSNVVSVVVVVD

Nearest PDB structures (foldseek):
  3jvo-assembly1_A  TM=8.313E-01  e=3.225E-03  Byrnievirus HK97
  3wxx-assembly4_H  TM=2.553E-01  e=6.418E+00  Aeromonas hydrophila

pLDDT: mean 85.63, std 12.35, range [44.34, 95.56]

Secondary structure (DSSP, 8-state):
--S-HHHHHHHHT---STTHHHHHHHHHHHHHHHHHHH-TT--TTSHHHHHHHHHHHHHHHH--SS-------HHHHHHHHHHHHHHHHHH--

Mean predicted aligned error: 5.59 Å